Protein AF-D5L0W9-F1 (afdb_monomer_lite)

InterPro domains:
  IPR001309 Peptidase C14, p20 domain [PS50208] (1-52)
  IPR011600 Peptidase C14, caspase domain [PF00656] (1-52)
  IPR016129 Peptidase family C14A, His active site [PS01121] (2-16)
  IPR029030 Caspase-like domain superfamily [SSF52129] (1-52)

pLDDT: mean 93.25, std 4.08, range [75.69, 97.81]

Secondary structure (DSSP, 8-state):
--TT-S-EE----S-EETTEEEETTEEEEHHHHHHTTSTTT-GGGTTS-EE-

Organism: Ovis aries (NCBI:txid9940)

Radius of gyration: 12.59 Å; chains: 1; bounding box: 28×16×34 Å

Structure (mmCIF, N/CA/C/O backbone):
data_AF-D5L0W9-F1
#
_entry.id   AF-D5L0W9-F1
#
loop_
_atom_site.group_PDB
_atom_site.id
_atom_site.type_symbol
_atom_site.label_atom_id
_atom_site.label_alt_id
_atom_site.label_comp_id
_atom_site.label_asym_id
_atom_site.label_entity_id
_atom_site.label_seq_id
_atom_site.pdbx_PDB_ins_code
_atom_site.Cartn_x
_atom_site.Cartn_y
_atom_site.Cartn_z
_atom_site.occupancy
_atom_site.B_iso_or_equiv
_atom_site.auth_seq_id
_atom_site.auth_comp_id
_atom_site.auth_asym_id
_atom_site.auth_atom_id
_atom_site.pdbx_PDB_model_num
ATOM 1 N N . ASP A 1 1 ? 0.009 -8.219 14.181 1.00 75.69 1 ASP A N 1
ATOM 2 C CA . ASP A 1 1 ? -1.333 -7.869 14.688 1.00 75.69 1 ASP A CA 1
ATOM 3 C C . ASP A 1 1 ? -1.393 -6.358 14.928 1.00 75.69 1 ASP A C 1
ATOM 5 O O . ASP A 1 1 ? -0.497 -5.826 15.573 1.00 75.69 1 ASP A O 1
ATOM 9 N N . HIS A 1 2 ? -2.400 -5.671 14.379 1.00 90.50 2 HIS A N 1
ATOM 10 C CA . HIS A 1 2 ? -2.643 -4.232 14.551 1.00 90.50 2 HIS A CA 1
ATOM 11 C C . HIS A 1 2 ? -3.826 -3.906 15.481 1.00 90.50 2 HIS A C 1
ATOM 13 O O . HIS A 1 2 ? -4.330 -2.784 15.464 1.00 90.50 2 HIS A O 1
ATOM 19 N N . SER A 1 3 ? -4.279 -4.852 16.305 1.00 92.31 3 SER A N 1
ATOM 20 C CA . SER A 1 3 ? -5.413 -4.714 17.230 1.00 92.31 3 SER A CA 1
ATOM 21 C C . SER A 1 3 ? -5.335 -3.435 18.071 1.00 92.31 3 SER A C 1
ATOM 23 O O . SER A 1 3 ? -6.309 -2.687 18.121 1.00 92.31 3 SER A O 1
ATOM 25 N N . LYS A 1 4 ? -4.148 -3.117 18.606 1.00 95.56 4 LYS A N 1
ATOM 26 C CA . LYS A 1 4 ? -3.851 -1.931 19.437 1.00 95.56 4 LYS A CA 1
ATOM 27 C C . LYS A 1 4 ? -3.399 -0.681 18.661 1.00 95.56 4 LYS A C 1
ATOM 29 O O . LYS A 1 4 ? -2.852 0.245 19.253 1.00 95.56 4 LYS A O 1
ATOM 34 N N . ARG A 1 5 ? -3.538 -0.655 17.334 1.00 94.94 5 ARG A N 1
ATOM 35 C CA . ARG A 1 5 ? -3.181 0.494 16.479 1.00 94.94 5 ARG A CA 1
ATOM 36 C C . ARG A 1 5 ? -4.436 1.083 15.849 1.00 94.94 5 ARG A C 1
ATOM 38 O O . ARG A 1 5 ? -5.352 0.330 15.527 1.00 94.94 5 ARG A O 1
ATOM 45 N N . SER A 1 6 ? -4.456 2.397 15.645 1.00 93.94 6 SER A N 1
ATOM 46 C CA . SER A 1 6 ? -5.620 3.103 15.090 1.00 93.94 6 SER A CA 1
ATOM 47 C C . SER A 1 6 ? -5.617 3.183 13.562 1.00 93.94 6 SER A C 1
ATOM 49 O O . SER A 1 6 ? -6.681 3.292 12.964 1.00 93.94 6 SER A O 1
ATOM 51 N N . SER A 1 7 ? -4.446 3.115 12.925 1.00 93.62 7 SER A N 1
ATOM 52 C CA . SER A 1 7 ? -4.292 3.242 11.471 1.00 93.62 7 SER A CA 1
ATOM 53 C C . SER A 1 7 ? -3.026 2.541 10.962 1.00 93.62 7 SER A C 1
ATOM 55 O O . SER A 1 7 ? -2.210 2.035 11.743 1.00 93.62 7 SER A O 1
ATOM 57 N N . PHE A 1 8 ? -2.884 2.494 9.637 1.00 93.62 8 PHE A N 1
ATOM 58 C CA . PHE A 1 8 ? -1.686 2.047 8.928 1.00 93.62 8 PHE A CA 1
ATOM 59 C C . PHE A 1 8 ? -1.294 3.054 7.846 1.00 93.62 8 PHE A C 1
ATOM 61 O O . PHE A 1 8 ? -2.164 3.580 7.150 1.00 93.62 8 PHE A O 1
ATOM 68 N N . ILE A 1 9 ? 0.010 3.289 7.709 1.00 94.94 9 ILE A N 1
ATOM 69 C CA . ILE A 1 9 ? 0.599 4.143 6.677 1.00 94.94 9 ILE A CA 1
ATOM 70 C C . ILE A 1 9 ? 1.744 3.361 6.032 1.00 94.94 9 ILE A C 1
ATOM 72 O O . ILE A 1 9 ? 2.603 2.832 6.742 1.00 94.94 9 ILE A O 1
ATOM 76 N N . CYS A 1 10 ? 1.753 3.297 4.706 1.00 94.44 10 CYS A N 1
ATOM 77 C CA . CYS A 1 10 ? 2.862 2.799 3.902 1.00 94.44 10 CYS A CA 1
ATOM 78 C C . CYS A 1 10 ? 3.346 3.937 3.006 1.00 94.44 10 CYS A C 1
ATOM 80 O O . CYS A 1 10 ? 2.521 4.628 2.430 1.00 94.44 10 CYS A O 1
ATOM 82 N N . VAL A 1 11 ? 4.659 4.147 2.911 1.00 95.81 11 VAL A N 1
ATOM 83 C CA . VAL A 1 11 ? 5.249 5.134 1.997 1.00 95.81 11 VAL A CA 1
ATOM 84 C C . VAL A 1 11 ? 6.158 4.378 1.045 1.00 95.81 11 VAL A C 1
ATOM 86 O O . VAL A 1 11 ? 7.085 3.695 1.485 1.00 95.81 11 VAL A O 1
ATOM 89 N N . LEU A 1 12 ? 5.872 4.477 -0.249 1.00 94.94 12 LEU A N 1
ATOM 90 C CA . LEU A 1 12 ? 6.599 3.778 -1.298 1.00 94.94 12 LEU A CA 1
ATOM 91 C C . LEU A 1 12 ? 7.365 4.788 -2.158 1.00 94.94 12 LEU A C 1
ATOM 93 O O . LEU A 1 12 ? 6.761 5.640 -2.802 1.00 94.94 12 LEU A O 1
ATOM 97 N N . LEU A 1 13 ? 8.696 4.688 -2.168 1.00 96.44 13 LEU A N 1
ATOM 98 C CA . LEU A 1 13 ? 9.581 5.582 -2.919 1.00 96.44 13 LEU A CA 1
ATOM 99 C C . LEU A 1 13 ? 10.441 4.752 -3.870 1.00 96.44 13 LEU A C 1
ATOM 101 O O . LEU A 1 13 ? 11.375 4.077 -3.442 1.00 96.44 13 LEU A O 1
ATOM 105 N N . SER A 1 14 ? 10.098 4.776 -5.153 1.00 97.31 14 SER A N 1
ATOM 106 C CA . SER A 1 14 ? 10.864 4.135 -6.220 1.00 97.31 14 SER A CA 1
ATOM 107 C C . SER A 1 14 ? 10.474 4.730 -7.574 1.00 97.31 14 SER A C 1
ATOM 109 O O . SER A 1 14 ? 9.582 5.577 -7.656 1.00 97.31 14 SER A O 1
ATOM 111 N N . HIS A 1 15 ? 11.115 4.262 -8.643 1.00 97.69 15 HIS A N 1
ATOM 112 C CA . HIS A 1 15 ? 10.596 4.451 -9.991 1.00 97.69 15 HIS A CA 1
ATOM 113 C C . HIS A 1 15 ? 9.224 3.778 -10.121 1.00 97.69 15 HIS A C 1
ATOM 115 O O . HIS A 1 15 ? 8.944 2.764 -9.472 1.00 97.69 15 HIS A O 1
ATOM 121 N N . GLY A 1 16 ? 8.369 4.333 -10.974 1.00 97.00 16 GLY A N 1
ATOM 122 C CA . GLY A 1 16 ? 7.016 3.836 -11.174 1.00 97.00 16 GLY A CA 1
ATOM 123 C C . GLY A 1 16 ? 6.425 4.291 -12.498 1.00 97.00 16 GLY A C 1
ATOM 124 O O . GLY A 1 16 ? 6.866 5.276 -13.088 1.00 97.00 16 GLY A O 1
ATOM 125 N N . GLU A 1 17 ? 5.413 3.550 -12.920 1.00 97.25 17 GLU A N 1
ATOM 126 C CA . GLU A 1 17 ? 4.515 3.858 -14.032 1.00 97.25 17 GLU A CA 1
ATOM 127 C C . GLU A 1 17 ? 3.069 3.738 -13.525 1.00 97.25 17 GLU A C 1
ATOM 129 O O . GLU A 1 17 ? 2.829 3.433 -12.352 1.00 97.25 17 GLU A O 1
ATOM 134 N N . GLU A 1 18 ? 2.075 3.981 -14.379 1.00 97.12 18 GLU A N 1
ATOM 135 C CA . GLU A 1 18 ? 0.675 3.875 -13.972 1.00 97.12 1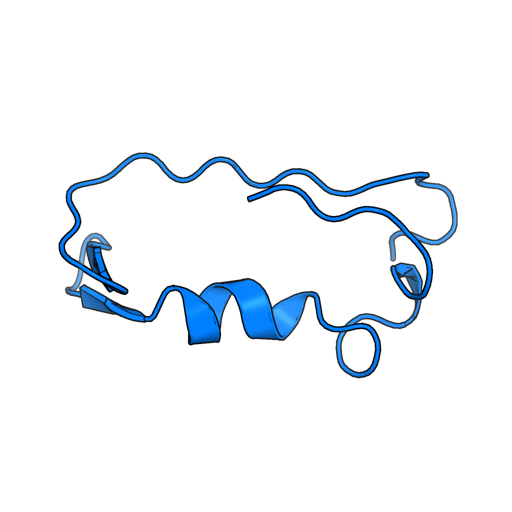8 GLU A CA 1
ATOM 136 C C . GLU A 1 18 ? 0.351 2.467 -13.435 1.00 97.12 18 GLU A C 1
ATOM 138 O O . GLU A 1 18 ? 0.456 1.461 -14.133 1.00 97.12 18 GLU A O 1
ATOM 143 N N . GLY A 1 19 ? -0.029 2.395 -12.155 1.00 96.12 19 GLY A N 1
ATOM 144 C CA . GLY A 1 19 ? -0.372 1.143 -11.475 1.00 96.12 19 GLY A CA 1
ATOM 145 C C . GLY A 1 19 ? 0.815 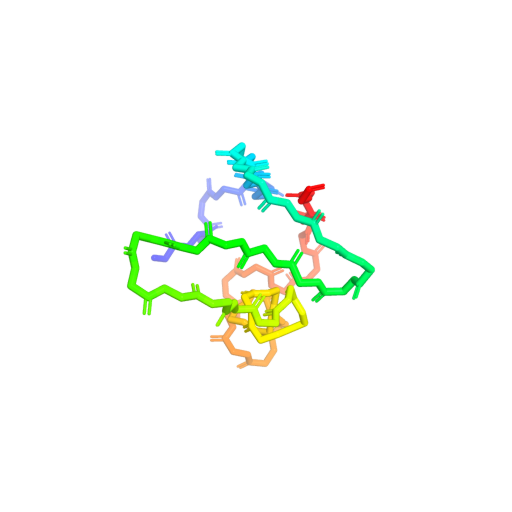0.255 -11.079 1.00 96.12 19 GLY A C 1
ATOM 146 O O . GLY A 1 19 ? 0.595 -0.781 -10.447 1.00 96.12 19 GLY A O 1
ATOM 147 N N . ILE A 1 20 ? 2.054 0.647 -11.386 1.00 97.56 20 ILE A N 1
ATOM 148 C CA . ILE A 1 20 ? 3.255 -0.166 -11.168 1.00 97.56 20 ILE A CA 1
ATOM 149 C C . ILE A 1 20 ? 4.291 0.604 -10.351 1.00 97.56 20 ILE A C 1
ATOM 151 O O . ILE A 1 20 ? 4.570 1.774 -10.602 1.00 97.56 20 ILE A O 1
ATOM 155 N N . ILE A 1 21 ? 4.935 -0.097 -9.420 1.00 97.81 21 ILE A N 1
ATOM 156 C CA . I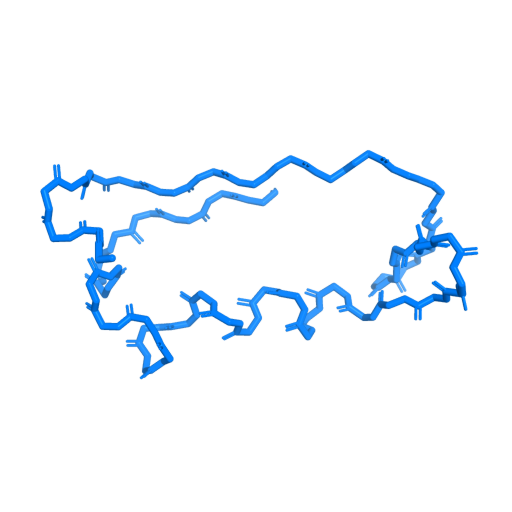LE A 1 21 ? 6.154 0.360 -8.754 1.00 97.81 21 ILE A CA 1
ATOM 157 C C . ILE A 1 21 ? 7.301 -0.614 -9.015 1.00 97.81 21 ILE A C 1
ATOM 159 O O . ILE A 1 21 ? 7.114 -1.829 -8.980 1.00 97.81 21 ILE A O 1
ATOM 163 N N . PHE A 1 22 ? 8.500 -0.101 -9.274 1.00 97.50 22 PHE A N 1
ATOM 164 C CA . PHE A 1 22 ? 9.667 -0.938 -9.533 1.00 97.50 22 PHE A CA 1
ATOM 165 C C . PHE A 1 22 ? 10.362 -1.326 -8.226 1.00 97.50 22 PHE A C 1
ATOM 167 O O . PHE A 1 22 ? 10.788 -0.471 -7.448 1.00 97.50 22 PHE A O 1
ATOM 174 N N . GLY A 1 23 ? 10.482 -2.630 -7.986 1.00 95.19 23 GLY A N 1
ATOM 175 C CA . GLY A 1 23 ? 11.409 -3.193 -7.011 1.00 95.19 23 GLY A CA 1
ATOM 176 C C . GLY A 1 23 ? 12.806 -3.363 -7.608 1.00 95.19 23 GLY A C 1
ATOM 177 O O . GLY A 1 23 ? 13.041 -3.107 -8.788 1.00 95.19 23 GLY A O 1
ATOM 178 N N . THR A 1 24 ? 13.746 -3.860 -6.807 1.00 96.50 24 THR A N 1
ATOM 179 C CA . THR A 1 24 ? 15.127 -4.112 -7.257 1.00 96.50 24 THR A CA 1
ATOM 180 C C . THR A 1 24 ? 15.226 -5.194 -8.334 1.00 96.50 24 THR A C 1
ATOM 182 O O . THR A 1 24 ? 16.190 -5.222 -9.091 1.00 96.50 24 THR A O 1
ATOM 185 N N . ASN A 1 25 ? 14.234 -6.084 -8.406 1.00 95.06 25 ASN A N 1
ATOM 186 C CA . ASN A 1 25 ? 14.177 -7.225 -9.316 1.00 95.06 25 ASN A CA 1
ATOM 187 C C . ASN A 1 25 ? 13.052 -7.123 -10.363 1.00 95.06 25 ASN A C 1
ATOM 189 O O . ASN A 1 25 ? 12.729 -8.128 -10.995 1.00 95.06 25 ASN A O 1
ATOM 193 N N . GLY A 1 26 ? 12.458 -5.940 -10.545 1.00 96.00 26 GLY A N 1
ATOM 194 C CA . GLY A 1 26 ? 11.450 -5.691 -11.578 1.00 96.00 26 GLY A CA 1
ATOM 195 C C . GLY A 1 26 ? 10.158 -5.037 -11.072 1.00 96.00 26 GLY A C 1
ATOM 196 O O . GLY A 1 26 ? 10.062 -4.651 -9.905 1.00 96.00 26 GLY A O 1
ATOM 197 N N . PRO A 1 27 ? 9.163 -4.874 -11.961 1.00 97.19 27 PRO A N 1
ATOM 198 C CA . PRO A 1 27 ? 7.906 -4.195 -11.660 1.00 97.19 27 PRO A CA 1
ATOM 199 C C . PRO A 1 27 ? 6.988 -5.008 -10.736 1.00 97.19 27 PRO A C 1
ATOM 201 O O . PRO A 1 27 ? 6.913 -6.236 -10.810 1.00 97.19 27 PRO A O 1
ATOM 204 N N . VAL A 1 28 ? 6.231 -4.302 -9.896 1.00 96.56 28 VAL A N 1
ATOM 205 C CA . VAL A 1 28 ? 5.214 -4.848 -8.992 1.00 96.56 28 VAL A CA 1
ATOM 206 C C . VAL A 1 28 ? 3.925 -4.038 -9.121 1.00 96.56 28 VAL A C 1
ATOM 208 O O . VAL A 1 28 ? 3.948 -2.811 -9.093 1.00 96.56 28 VAL A O 1
ATOM 211 N N . ASP A 1 29 ? 2.787 -4.726 -9.214 1.00 97.06 29 ASP A N 1
ATOM 212 C CA . ASP A 1 29 ? 1.464 -4.093 -9.231 1.00 97.06 29 ASP A CA 1
ATOM 213 C C . ASP A 1 29 ? 1.128 -3.481 -7.856 1.00 97.06 29 ASP A C 1
ATOM 215 O O . ASP A 1 29 ? 1.125 -4.171 -6.825 1.00 97.06 29 ASP A O 1
ATOM 219 N N . LEU A 1 30 ? 0.799 -2.187 -7.838 1.00 95.94 30 LEU A N 1
ATOM 220 C CA . LEU A 1 30 ? 0.387 -1.466 -6.631 1.00 95.94 30 LEU A CA 1
ATOM 221 C C . LEU A 1 30 ? -0.875 -2.069 -5.996 1.00 95.94 30 LEU A C 1
ATOM 223 O O . LEU A 1 30 ? -0.973 -2.140 -4.769 1.00 95.94 30 LEU A O 1
ATOM 227 N N . LYS A 1 31 ? -1.821 -2.579 -6.796 1.00 94.50 31 LYS A N 1
ATOM 228 C CA . LYS A 1 31 ? -3.019 -3.271 -6.292 1.00 94.50 31 LYS A CA 1
ATOM 229 C C . LYS A 1 31 ? -2.647 -4.551 -5.564 1.00 94.50 31 LYS A C 1
ATOM 231 O O . LYS A 1 31 ? -3.250 -4.855 -4.535 1.00 94.50 31 LYS A O 1
ATOM 236 N N . LYS A 1 32 ? -1.640 -5.284 -6.049 1.00 94.44 32 LYS A N 1
ATOM 237 C CA . LYS A 1 32 ? -1.135 -6.485 -5.370 1.00 94.44 32 LYS A CA 1
ATOM 238 C C . LYS A 1 32 ? -0.542 -6.123 -4.009 1.00 94.44 32 LYS A C 1
ATOM 240 O O . LYS A 1 32 ? -0.881 -6.774 -3.024 1.00 94.44 32 LYS A O 1
ATOM 245 N N . LEU A 1 33 ? 0.262 -5.063 -3.931 1.00 93.56 33 LEU A N 1
ATOM 246 C CA . LEU A 1 33 ? 0.803 -4.542 -2.667 1.00 93.56 33 LEU A CA 1
ATOM 247 C C . LEU A 1 33 ? -0.302 -4.105 -1.690 1.00 93.56 33 LEU A C 1
ATOM 249 O O . LEU A 1 33 ? -0.321 -4.542 -0.540 1.00 93.56 33 LEU A O 1
ATOM 253 N N . ALA A 1 34 ? -1.266 -3.306 -2.148 1.00 92.50 34 ALA A N 1
ATOM 254 C CA . ALA A 1 34 ? -2.376 -2.847 -1.315 1.00 92.50 34 ALA A CA 1
ATOM 255 C C . ALA A 1 34 ? -3.311 -3.995 -0.880 1.00 92.50 34 ALA A C 1
ATOM 257 O O . ALA A 1 34 ? -3.925 -3.928 0.190 1.00 92.50 34 ALA A O 1
ATOM 258 N N . SER A 1 35 ? -3.398 -5.076 -1.669 1.00 93.88 35 SER A N 1
ATOM 259 C CA . SER A 1 35 ? -4.300 -6.208 -1.408 1.00 93.88 35 SER A CA 1
ATOM 260 C C . SER A 1 35 ? -4.054 -6.893 -0.061 1.00 93.88 35 SER A C 1
ATOM 262 O O . SER A 1 35 ? -5.007 -7.362 0.566 1.00 93.88 35 SER A O 1
ATOM 264 N N . PHE A 1 36 ? -2.807 -6.881 0.424 1.00 90.31 36 PHE A N 1
ATOM 265 C CA . PHE A 1 36 ? -2.419 -7.473 1.706 1.00 90.31 36 PHE A CA 1
ATOM 266 C C . PHE A 1 36 ? -3.067 -6.783 2.914 1.00 90.31 36 PHE A C 1
ATOM 268 O O . PHE A 1 36 ? -3.193 -7.385 3.980 1.00 90.31 36 PHE A O 1
ATOM 275 N N . PHE A 1 37 ? -3.524 -5.540 2.750 1.00 89.25 37 PHE A N 1
ATOM 276 C CA . PHE A 1 37 ? -4.118 -4.735 3.819 1.00 89.25 37 PHE A CA 1
ATOM 277 C C . PHE A 1 37 ? -5.648 -4.633 3.725 1.00 89.25 37 PHE A C 1
ATOM 279 O O . PHE A 1 37 ? -6.281 -3.945 4.537 1.00 89.25 37 PHE A O 1
ATOM 286 N N . ARG A 1 38 ? -6.274 -5.333 2.769 1.00 86.94 38 ARG A N 1
ATOM 287 C CA . ARG A 1 38 ? -7.738 -5.470 2.724 1.00 86.94 38 ARG A CA 1
ATOM 288 C C . ARG A 1 38 ? -8.246 -6.099 4.026 1.00 86.94 38 ARG A C 1
ATOM 290 O O . ARG A 1 38 ? -7.534 -6.854 4.683 1.00 86.94 38 ARG A O 1
ATOM 297 N N . GLY A 1 39 ? -9.465 -5.752 4.440 1.00 85.12 39 GLY A N 1
ATOM 298 C CA . GLY A 1 39 ? -10.004 -6.171 5.744 1.00 85.12 39 GLY A CA 1
ATOM 299 C C . GLY A 1 39 ? -10.184 -7.688 5.892 1.00 85.12 39 GLY A C 1
ATOM 300 O O . GLY A 1 39 ? -10.079 -8.217 6.996 1.00 85.12 39 GLY A O 1
ATOM 301 N N . ASP A 1 40 ? -10.394 -8.397 4.783 1.00 86.50 40 ASP A N 1
ATOM 302 C CA . ASP A 1 40 ? -10.450 -9.860 4.728 1.00 86.50 40 ASP A CA 1
ATOM 303 C C . ASP A 1 40 ? -9.064 -10.501 4.925 1.00 86.50 40 ASP A C 1
ATOM 305 O O . ASP A 1 40 ? -8.954 -11.509 5.624 1.00 86.50 40 ASP A O 1
ATOM 309 N N . CYS A 1 41 ? -8.007 -9.884 4.386 1.00 87.81 41 CYS A N 1
ATOM 310 C CA . CYS A 1 41 ? -6.618 -10.337 4.527 1.00 87.81 41 CYS A CA 1
ATOM 311 C C . CYS A 1 41 ? -5.965 -9.907 5.854 1.00 87.81 41 CYS A C 1
ATOM 313 O O . CYS A 1 41 ? -5.155 -10.643 6.414 1.00 87.81 41 CYS A O 1
ATOM 315 N N . CYS A 1 42 ? -6.329 -8.739 6.391 1.00 89.00 42 CYS A N 1
ATOM 316 C CA . CYS A 1 42 ? -5.798 -8.194 7.640 1.00 89.00 42 CYS A CA 1
ATOM 317 C C . CYS A 1 42 ? -6.935 -7.760 8.576 1.00 89.00 42 CYS A C 1
ATOM 319 O O . CYS A 1 42 ? -7.214 -6.571 8.750 1.00 89.00 42 CYS A O 1
ATOM 321 N N . ARG A 1 43 ? -7.568 -8.738 9.238 1.00 89.69 43 ARG A N 1
ATOM 322 C CA . ARG A 1 43 ? -8.737 -8.510 10.114 1.00 89.69 43 ARG A CA 1
ATOM 323 C C . ARG A 1 43 ? -8.496 -7.483 11.222 1.00 89.69 43 ARG A C 1
ATOM 325 O O . ARG A 1 43 ? -9.391 -6.721 11.564 1.00 89.69 43 ARG A O 1
ATOM 332 N N . SER A 1 44 ? -7.270 -7.409 11.748 1.00 91.50 44 SER A N 1
ATOM 333 C CA . SER A 1 44 ? -6.897 -6.421 12.777 1.00 91.50 44 SER A CA 1
ATOM 334 C C . SER A 1 44 ? -6.940 -4.957 12.299 1.00 91.50 44 SER A C 1
ATOM 336 O O . SER A 1 44 ? -6.875 -4.043 13.125 1.00 91.50 44 SER A O 1
ATOM 338 N N . GLN A 1 45 ? -7.050 -4.744 10.981 1.00 88.00 45 GLN A N 1
ATOM 339 C CA . GLN A 1 45 ? -7.180 -3.450 10.308 1.00 88.00 45 GLN A CA 1
ATOM 340 C C . GLN A 1 45 ? -8.581 -3.213 9.717 1.00 88.00 45 GLN A C 1
ATOM 342 O O . GLN A 1 45 ? -8.794 -2.210 9.030 1.00 88.00 45 GLN A O 1
ATOM 347 N N . THR A 1 46 ? -9.545 -4.113 9.931 1.00 91.81 46 THR A N 1
ATOM 348 C CA . THR A 1 46 ? -10.933 -3.909 9.490 1.00 91.81 46 THR 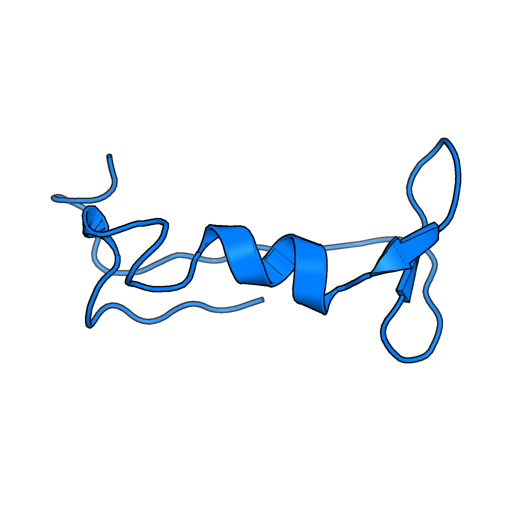A CA 1
ATOM 349 C C . THR A 1 46 ? -11.518 -2.669 10.163 1.00 91.81 46 THR A C 1
ATOM 351 O O . THR A 1 46 ? -11.379 -2.491 11.369 1.00 91.81 46 THR A O 1
ATOM 354 N N . GLY A 1 47 ? -12.125 -1.781 9.369 1.00 90.69 47 GLY A N 1
ATOM 355 C CA . GLY 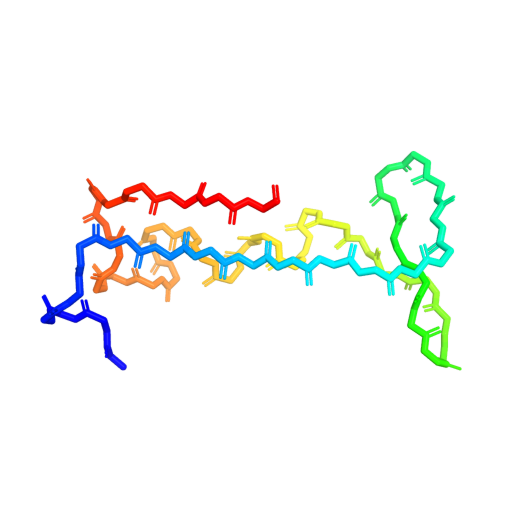A 1 47 ? -12.676 -0.506 9.844 1.00 90.69 47 GLY A CA 1
ATOM 356 C C . GLY A 1 47 ? -11.645 0.585 10.168 1.00 90.69 47 GLY A C 1
ATOM 357 O O . GLY A 1 47 ? -12.042 1.684 10.538 1.00 90.69 47 GLY A O 1
ATOM 358 N N . LYS A 1 48 ? -10.339 0.322 10.019 1.00 93.81 48 LYS A N 1
ATOM 359 C CA . LYS A 1 48 ? -9.268 1.292 10.306 1.00 93.81 48 LYS A CA 1
ATOM 360 C C . LYS A 1 48 ? -8.739 1.959 9.025 1.00 93.81 48 LYS A C 1
ATOM 362 O O . LYS A 1 48 ? -8.616 1.262 8.008 1.00 93.81 48 LYS A O 1
ATOM 367 N N . PRO A 1 49 ? -8.391 3.264 9.056 1.00 93.94 49 PRO A N 1
ATOM 368 C CA . PRO A 1 49 ? -7.803 3.965 7.913 1.00 93.94 49 PRO A CA 1
ATOM 369 C C . PRO A 1 49 ? -6.482 3.346 7.446 1.00 93.94 49 PRO A C 1
ATOM 371 O O . PRO A 1 49 ? -5.646 2.941 8.262 1.00 93.94 49 PRO A O 1
ATOM 374 N N . LYS A 1 50 ? -6.293 3.318 6.124 1.00 92.75 50 LYS A N 1
ATOM 375 C CA . LYS A 1 50 ? -5.096 2.821 5.438 1.00 92.75 50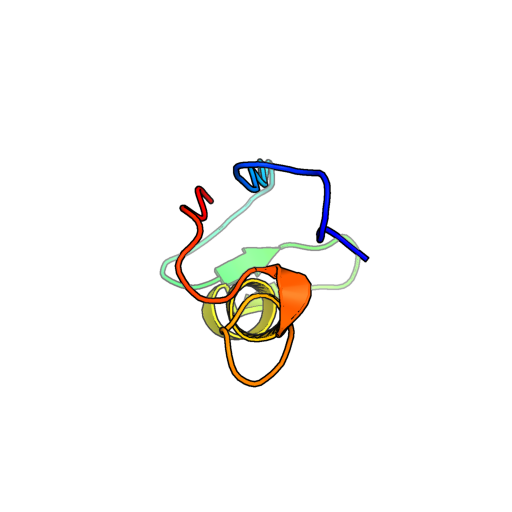 LYS A CA 1
ATOM 376 C C . LYS A 1 50 ? -4.655 3.857 4.417 1.00 92.75 50 LYS A C 1
ATOM 378 O O . LYS A 1 50 ? -5.407 4.146 3.491 1.00 92.75 50 LYS A O 1
ATOM 383 N N . LEU A 1 51 ? -3.470 4.410 4.623 1.00 91.31 51 LEU A N 1
ATOM 384 C CA . LEU A 1 51 ? -2.860 5.397 3.740 1.00 91.31 51 LEU A CA 1
ATOM 385 C C . LEU A 1 51 ? -1.677 4.737 3.028 1.00 91.31 51 LEU A C 1
ATOM 387 O O . LEU A 1 51 ? -0.891 4.031 3.667 1.00 91.31 51 LEU A O 1
ATOM 391 N N . PHE A 1 52 ? -1.600 4.944 1.721 1.00 90.12 52 PHE A N 1
ATOM 392 C CA . PHE A 1 52 ? -0.544 4.465 0.836 1.00 90.12 52 PHE A CA 1
ATOM 393 C C . PHE A 1 52 ? 0.025 5.653 0.070 1.00 90.12 52 PHE A C 1
ATOM 395 O O . PHE A 1 52 ? -0.783 6.566 -0.221 1.00 90.12 52 PHE A O 1
#

Foldseek 3Di:
DCLVPQAEEDDDDADADVQWGADPVGIDGPCVVCVCQPCVNPVSCVVHYYYD

Sequence (52 aa):
DHSKRSSFICVLLSHGEEGIIFGTNGPVDLKKLASFFRGDCCRSQTGKPKLF